Protein AF-A0A1Q3X3G1-F1 (afdb_monomer_lite)

Sequence (76 aa):
MSQIETGVKRPSQRTMKKICAAFELPESVLYILGMQDTDVPASKRDIYAMLFPSIQSLALQMVTAEHTKLLEGDVA

Secondary structure (DSSP, 8-state):
-HHHHTTSSPPPHHHHHHHHHHTT--HHHHHHHH--GGGS-GGGHHHHHHHHHHHHHHHHHHHHHHHHHHHTT---

Structure (mmCIF, N/CA/C/O backbone):
data_AF-A0A1Q3X3G1-F1
#
_entry.id   AF-A0A1Q3X3G1-F1
#
loop_
_atom_site.group_PDB
_atom_site.id
_atom_site.type_symbol
_atom_site.label_atom_id
_atom_site.label_alt_id
_atom_site.label_comp_id
_atom_site.label_asym_id
_atom_site.label_entity_id
_atom_site.label_seq_id
_atom_site.pdbx_PDB_ins_code
_atom_site.Cartn_x
_atom_site.Cartn_y
_atom_site.Cartn_z
_atom_site.occupancy
_atom_site.B_iso_or_equiv
_atom_site.auth_seq_id
_atom_site.auth_comp_id
_atom_site.auth_asym_id
_atom_site.auth_atom_id
_atom_site.pdbx_PDB_model_num
ATOM 1 N N . MET A 1 1 ? -9.959 15.494 1.395 1.00 61.28 1 MET A N 1
ATOM 2 C CA . MET A 1 1 ? -10.128 14.095 0.961 1.00 61.28 1 MET A CA 1
ATOM 3 C C . MET A 1 1 ? -10.182 14.023 -0.553 1.00 61.28 1 MET A C 1
ATOM 5 O O . MET A 1 1 ? -9.196 13.570 -1.103 1.00 61.28 1 MET A O 1
ATOM 9 N N . SER A 1 2 ? -11.173 14.635 -1.214 1.00 78.69 2 SER A N 1
ATOM 10 C CA . SER A 1 2 ? -11.314 14.645 -2.688 1.00 78.69 2 SER A CA 1
ATOM 11 C C . SER A 1 2 ? -10.006 14.795 -3.498 1.00 78.69 2 SER A C 1
ATOM 13 O O . SER A 1 2 ? -9.727 13.960 -4.342 1.00 78.69 2 SER A O 1
ATOM 15 N N . GLN A 1 3 ? -9.131 15.767 -3.204 1.00 81.69 3 GLN A N 1
ATOM 16 C CA . GLN A 1 3 ? -7.864 15.931 -3.953 1.00 81.69 3 GLN A CA 1
ATOM 17 C C . GLN A 1 3 ? -6.813 14.822 -3.722 1.00 81.69 3 GLN A C 1
ATOM 19 O O . GLN A 1 3 ? -5.892 14.678 -4.523 1.00 81.69 3 GLN A O 1
ATOM 24 N N . ILE A 1 4 ? -6.901 14.086 -2.610 1.00 79.62 4 ILE A N 1
ATOM 25 C CA . ILE A 1 4 ? -6.056 12.912 -2.331 1.00 79.62 4 ILE A CA 1
ATOM 26 C C . ILE A 1 4 ? -6.583 11.715 -3.125 1.00 79.62 4 ILE A C 1
ATOM 28 O O . ILE A 1 4 ? -5.805 11.031 -3.780 1.00 79.62 4 ILE A O 1
ATOM 32 N N . GLU A 1 5 ? -7.901 11.512 -3.116 1.00 76.62 5 GLU A N 1
ATOM 33 C CA . GLU A 1 5 ? -8.577 10.429 -3.843 1.00 76.62 5 GLU A CA 1
ATOM 34 C C . GLU A 1 5 ? -8.410 10.566 -5.361 1.00 76.62 5 GLU A C 1
ATOM 36 O O . GLU A 1 5 ? -8.212 9.573 -6.051 1.00 76.62 5 GLU A O 1
ATOM 41 N N . THR A 1 6 ? -8.400 11.795 -5.888 1.00 82.38 6 THR A N 1
ATOM 42 C CA . THR A 1 6 ? -8.153 12.056 -7.316 1.00 82.38 6 THR A CA 1
ATOM 43 C C . THR A 1 6 ? -6.668 12.073 -7.692 1.00 82.38 6 THR A C 1
ATOM 45 O O . THR A 1 6 ? -6.330 12.426 -8.820 1.00 82.38 6 THR A O 1
ATOM 48 N N . GLY A 1 7 ? -5.758 11.770 -6.758 1.00 76.50 7 GLY A N 1
ATOM 49 C CA . GLY A 1 7 ? -4.311 11.724 -7.005 1.00 76.50 7 GLY A CA 1
ATOM 50 C C . GLY A 1 7 ? -3.633 13.086 -7.210 1.00 76.50 7 GLY A C 1
ATOM 51 O O . GLY A 1 7 ? -2.425 13.141 -7.426 1.00 76.50 7 GLY A O 1
ATOM 52 N N . VAL A 1 8 ? -4.375 14.194 -7.096 1.00 81.06 8 VAL A N 1
ATOM 53 C CA . VAL A 1 8 ? -3.863 15.566 -7.287 1.00 81.06 8 VAL A CA 1
ATOM 54 C C . VAL A 1 8 ? -2.898 15.962 -6.172 1.00 81.06 8 VAL A C 1
ATOM 56 O O . VAL A 1 8 ? -1.951 16.717 -6.392 1.00 81.06 8 VAL A O 1
ATOM 59 N N . LYS A 1 9 ? -3.116 15.456 -4.956 1.00 84.06 9 LYS A N 1
ATOM 60 C CA . LYS A 1 9 ? -2.288 15.770 -3.796 1.00 84.06 9 LYS A CA 1
ATOM 61 C C . LYS A 1 9 ? -1.881 14.505 -3.065 1.00 84.06 9 LYS A C 1
ATOM 63 O O . LYS A 1 9 ? -2.727 13.793 -2.531 1.00 84.06 9 LYS A O 1
ATOM 68 N N . ARG A 1 10 ? -0.572 14.280 -2.935 1.00 83.06 10 ARG A N 1
ATOM 69 C CA . ARG A 1 10 ? -0.076 13.235 -2.038 1.00 83.06 10 ARG A CA 1
ATOM 70 C C . ARG A 1 10 ? -0.267 13.652 -0.574 1.00 83.06 10 ARG A C 1
ATOM 72 O O . ARG A 1 10 ? 0.076 14.782 -0.208 1.00 83.06 10 ARG A O 1
ATOM 79 N N . PRO A 1 11 ? -0.828 12.774 0.272 1.00 85.19 11 PRO A N 1
ATOM 80 C CA . PRO A 1 11 ? -0.971 13.050 1.691 1.00 85.19 11 PRO A CA 1
ATOM 81 C C . PRO A 1 11 ? 0.407 13.186 2.347 1.00 85.19 11 PRO A C 1
ATOM 83 O O . PRO A 1 11 ? 1.337 12.440 2.053 1.00 85.19 11 PRO A O 1
ATOM 86 N N . SER A 1 12 ? 0.538 14.156 3.253 1.00 90.00 12 SER A N 1
ATOM 87 C CA . SER A 1 12 ? 1.740 14.277 4.083 1.00 90.00 12 SER A CA 1
ATOM 88 C C . SER A 1 12 ? 1.822 13.122 5.082 1.00 90.00 12 SER A C 1
ATOM 90 O O . SER A 1 12 ? 0.792 12.548 5.438 1.00 90.00 12 SER A O 1
ATOM 92 N N . GLN A 1 13 ? 3.001 12.860 5.648 1.00 88.56 13 GLN A N 1
ATOM 93 C CA . GLN A 1 13 ? 3.138 11.799 6.651 1.00 88.56 13 GLN A CA 1
ATOM 94 C C . GLN A 1 13 ? 2.285 12.034 7.904 1.00 88.56 13 GLN A C 1
ATOM 96 O O . GLN A 1 13 ? 1.746 11.102 8.496 1.00 88.56 13 GLN A O 1
ATOM 101 N N . ARG A 1 14 ? 2.066 13.303 8.272 1.00 91.94 14 ARG A N 1
ATOM 102 C CA . ARG A 1 14 ? 1.123 13.673 9.337 1.00 91.94 14 ARG A CA 1
ATOM 103 C C . ARG A 1 14 ? -0.323 13.333 8.968 1.00 91.94 14 ARG A C 1
ATOM 105 O O . ARG A 1 14 ? -1.098 12.955 9.840 1.00 91.94 14 ARG A O 1
ATOM 112 N N . THR A 1 15 ? -0.698 13.504 7.703 1.00 90.12 15 THR A N 1
ATOM 113 C CA . THR A 1 15 ? -2.030 13.148 7.199 1.00 90.12 15 THR A CA 1
ATOM 114 C C . THR A 1 15 ? -2.207 11.633 7.172 1.00 90.12 15 THR A C 1
ATOM 116 O O . THR A 1 15 ? -3.227 11.160 7.656 1.00 90.12 15 THR A O 1
ATOM 119 N N . MET A 1 16 ? -1.201 10.886 6.704 1.00 91.06 16 MET A N 1
ATOM 120 C CA . MET A 1 16 ? -1.206 9.418 6.706 1.00 91.06 16 MET A CA 1
ATOM 121 C C . MET A 1 16 ? -1.421 8.852 8.106 1.00 91.06 16 MET A C 1
ATOM 123 O O . MET A 1 16 ? -2.328 8.055 8.301 1.00 91.06 16 MET A O 1
ATOM 127 N N . LYS A 1 17 ? -0.699 9.368 9.106 1.00 90.25 17 LYS A N 1
ATOM 128 C CA . LYS A 1 17 ? -0.903 9.003 10.517 1.00 90.25 17 LYS A CA 1
ATOM 129 C C . LYS A 1 17 ? -2.341 9.176 10.988 1.00 90.25 17 LYS A C 1
ATOM 131 O O . LYS A 1 17 ? -2.879 8.304 11.656 1.00 90.25 17 LYS A O 1
ATOM 136 N N . LYS A 1 18 ? -2.969 10.304 10.643 1.00 92.12 18 LYS A N 1
ATOM 137 C CA . LYS A 1 18 ? -4.366 10.572 11.012 1.00 92.12 18 LYS A CA 1
ATOM 138 C C . LYS A 1 18 ? -5.337 9.618 10.321 1.00 92.12 18 LYS A C 1
ATOM 140 O O . LYS A 1 18 ? -6.299 9.208 10.952 1.00 92.12 18 LYS A O 1
ATOM 145 N N . ILE A 1 19 ? -5.087 9.289 9.053 1.00 89.00 19 ILE A N 1
ATOM 146 C CA . ILE A 1 19 ? -5.898 8.336 8.286 1.00 89.00 19 ILE A CA 1
ATOM 147 C C . ILE A 1 19 ? -5.792 6.951 8.930 1.00 89.00 19 ILE A C 1
ATOM 149 O O . ILE A 1 19 ? -6.804 6.401 9.339 1.00 89.00 19 ILE A O 1
ATOM 153 N N . CYS A 1 20 ? -4.576 6.434 9.104 1.00 89.38 20 CYS A N 1
ATOM 154 C CA . CYS A 1 20 ? -4.338 5.119 9.697 1.00 89.38 20 CYS A CA 1
ATOM 155 C C . CYS A 1 20 ? -4.913 5.008 11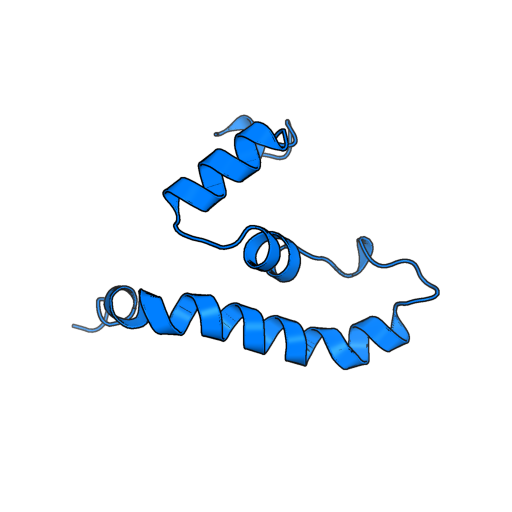.114 1.00 89.38 20 CYS A C 1
ATOM 157 O O . CYS A 1 20 ? -5.542 4.008 11.428 1.00 89.38 20 CYS A O 1
ATOM 159 N N . ALA A 1 21 ? -4.788 6.056 11.936 1.00 89.75 21 ALA A N 1
ATOM 160 C CA . ALA A 1 21 ? -5.401 6.088 13.263 1.00 89.75 21 ALA A CA 1
ATOM 161 C C . ALA A 1 21 ? -6.938 6.056 13.216 1.00 89.75 21 ALA A C 1
ATOM 163 O O . ALA A 1 21 ? -7.550 5.409 14.054 1.00 89.75 21 ALA A O 1
ATOM 164 N N . ALA A 1 22 ? -7.563 6.740 12.253 1.00 90.69 22 ALA A N 1
ATOM 165 C CA . ALA A 1 22 ? -9.021 6.766 12.119 1.00 90.69 22 ALA A CA 1
ATOM 166 C C . ALA A 1 22 ? -9.606 5.430 11.634 1.00 90.69 22 ALA A C 1
ATOM 168 O O . ALA A 1 22 ? -10.745 5.119 11.959 1.00 90.69 22 ALA A O 1
ATOM 169 N N . PHE A 1 23 ? -8.836 4.665 10.861 1.00 85.56 23 PHE A N 1
ATOM 170 C CA . PHE A 1 23 ? -9.211 3.326 10.404 1.00 85.56 23 PHE A CA 1
ATOM 171 C C . PHE A 1 23 ? -8.649 2.209 11.298 1.00 85.56 23 PHE A C 1
ATOM 173 O O . PHE A 1 23 ? -8.813 1.042 10.966 1.00 85.56 23 PHE A O 1
ATOM 180 N N . GLU A 1 24 ? -7.962 2.560 12.391 1.00 87.25 24 GLU A N 1
ATOM 181 C CA . GLU A 1 24 ? -7.330 1.612 13.321 1.00 87.25 24 GLU A CA 1
ATOM 182 C C . GLU A 1 24 ? -6.355 0.631 12.631 1.00 87.25 24 GLU A C 1
ATOM 184 O O . GLU A 1 24 ? -6.171 -0.512 13.036 1.00 87.25 24 GLU A O 1
ATOM 189 N N . LEU A 1 25 ? -5.672 1.108 11.585 1.00 84.75 25 LEU A N 1
ATOM 190 C CA . LEU A 1 25 ? -4.756 0.321 10.760 1.00 84.75 25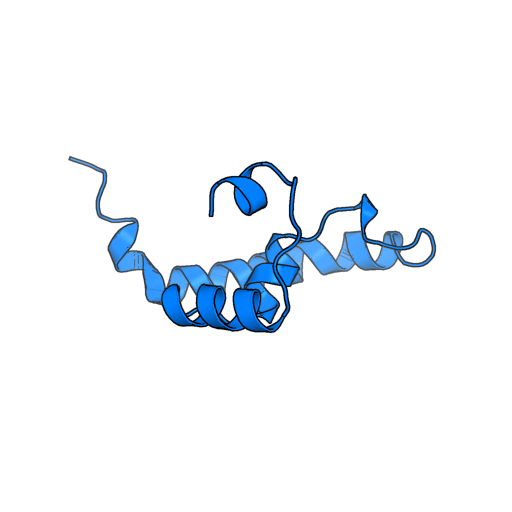 LEU A CA 1
ATOM 191 C C . LEU A 1 25 ? -3.298 0.634 11.120 1.00 84.75 25 LEU A C 1
ATOM 193 O O . LEU A 1 25 ? -2.929 1.809 11.246 1.00 84.75 25 LEU A O 1
ATOM 197 N N . PRO A 1 26 ? -2.401 -0.363 11.140 1.00 88.00 26 PRO A N 1
ATOM 198 C CA . PRO A 1 26 ? -0.970 -0.104 11.064 1.00 88.00 26 PRO A CA 1
ATOM 199 C C . PRO A 1 26 ? -0.593 0.563 9.729 1.00 88.00 26 PRO A C 1
ATOM 201 O O . PRO A 1 26 ? -1.005 0.109 8.661 1.00 88.00 26 PRO A O 1
ATOM 204 N N . GLU A 1 27 ? 0.259 1.599 9.761 1.00 88.62 27 GLU A N 1
ATOM 205 C CA . GLU A 1 27 ? 0.747 2.277 8.541 1.00 88.62 27 GLU A CA 1
ATOM 206 C C . GLU A 1 27 ? 1.376 1.290 7.541 1.00 88.62 27 GLU A C 1
ATOM 208 O O . GLU A 1 27 ? 1.173 1.410 6.334 1.00 88.62 27 GLU A O 1
ATOM 213 N N . SER A 1 28 ? 2.113 0.292 8.039 1.00 88.06 28 SER A N 1
ATOM 214 C CA . SER A 1 28 ? 2.778 -0.725 7.219 1.00 88.06 28 SER A CA 1
ATOM 215 C C . SER A 1 28 ? 1.804 -1.516 6.351 1.00 88.06 28 SER A C 1
ATOM 217 O O . SER A 1 28 ? 2.112 -1.776 5.193 1.00 88.06 28 SER A O 1
ATOM 219 N N . VAL A 1 29 ? 0.627 -1.856 6.878 1.00 88.94 29 VAL A N 1
ATOM 220 C CA . VAL A 1 29 ? -0.402 -2.599 6.143 1.00 88.94 29 VAL A CA 1
ATOM 221 C C . VAL A 1 29 ? -0.903 -1.776 4.962 1.00 88.94 29 VAL A C 1
ATOM 223 O O . VAL A 1 29 ? -0.960 -2.280 3.844 1.00 88.94 29 VAL A O 1
ATOM 226 N N . LEU A 1 30 ? -1.185 -0.489 5.181 1.00 87.44 30 LEU A N 1
ATOM 227 C CA . LEU A 1 30 ? -1.642 0.404 4.119 1.00 87.44 30 LEU A CA 1
ATOM 228 C C . LEU A 1 30 ? -0.594 0.552 3.007 1.00 87.44 30 LEU A C 1
ATOM 230 O O . LEU A 1 30 ? -0.943 0.536 1.829 1.00 87.44 30 LEU A O 1
ATOM 234 N N . TYR A 1 31 ? 0.689 0.655 3.366 1.00 88.62 31 TYR A N 1
ATOM 235 C CA . TYR A 1 31 ? 1.763 0.710 2.375 1.00 88.62 31 TYR A CA 1
ATOM 236 C C . TYR A 1 31 ? 1.919 -0.600 1.606 1.00 88.62 31 TYR A C 1
ATOM 238 O O . TYR A 1 31 ? 2.011 -0.556 0.387 1.00 88.62 31 TYR A O 1
ATOM 246 N N . ILE A 1 32 ? 1.906 -1.748 2.289 1.00 89.62 32 ILE A N 1
ATOM 247 C CA . ILE A 1 32 ? 2.034 -3.073 1.664 1.00 89.62 32 ILE A CA 1
ATOM 248 C C . ILE A 1 32 ? 0.899 -3.316 0.667 1.00 89.62 32 ILE A C 1
ATOM 250 O O . ILE A 1 32 ? 1.157 -3.721 -0.461 1.00 89.62 32 ILE A O 1
ATOM 254 N N . LEU A 1 33 ? -0.348 -3.041 1.059 1.00 86.38 33 LEU A N 1
ATOM 255 C CA . LEU A 1 33 ? -1.516 -3.253 0.199 1.00 86.38 33 LEU A CA 1
ATOM 256 C C . LEU A 1 33 ? -1.601 -2.241 -0.952 1.00 86.38 33 LEU A C 1
ATOM 258 O O . LEU A 1 33 ? -2.235 -2.521 -1.965 1.00 86.38 33 LEU A O 1
ATOM 262 N N . GLY A 1 34 ? -0.976 -1.073 -0.796 1.00 86.69 34 GLY A N 1
ATOM 263 C CA . GLY A 1 34 ? -0.908 -0.036 -1.821 1.00 86.69 34 GLY A CA 1
ATOM 264 C C . GLY A 1 34 ? 0.281 -0.151 -2.777 1.00 86.69 34 GLY A C 1
ATOM 265 O O . GLY A 1 34 ? 0.352 0.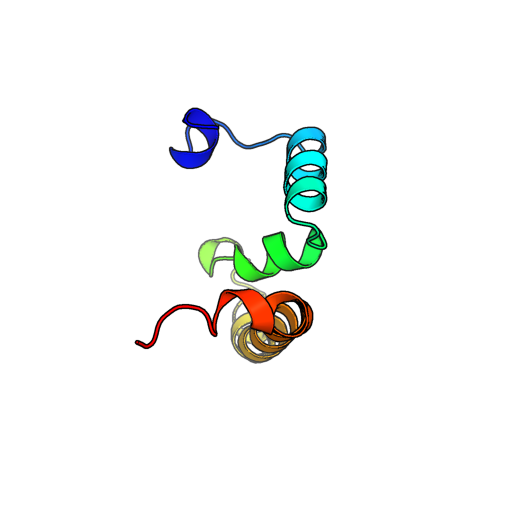645 -3.711 1.00 86.69 34 GLY A O 1
ATOM 266 N N . MET A 1 35 ? 1.216 -1.084 -2.553 1.00 89.00 35 MET A N 1
ATOM 267 C CA . MET A 1 35 ? 2.373 -1.268 -3.434 1.00 89.00 35 MET A CA 1
ATOM 268 C C . MET A 1 35 ? 1.951 -1.767 -4.818 1.00 89.00 35 MET A C 1
ATOM 270 O O . MET A 1 35 ? 1.141 -2.683 -4.949 1.00 89.00 35 MET A O 1
ATOM 274 N N . GLN A 1 36 ? 2.564 -1.196 -5.852 1.00 86.50 36 GLN A N 1
ATOM 275 C CA . GLN A 1 36 ? 2.441 -1.635 -7.239 1.00 86.50 36 GLN A CA 1
ATOM 276 C C . GLN A 1 36 ? 3.793 -2.138 -7.760 1.00 86.50 36 GLN A C 1
ATOM 278 O O . GLN A 1 36 ? 4.852 -1.722 -7.289 1.00 86.50 36 GLN A O 1
ATOM 283 N N . ASP A 1 37 ? 3.790 -2.977 -8.799 1.00 85.38 37 ASP A N 1
ATOM 284 C CA . ASP A 1 37 ? 5.027 -3.487 -9.424 1.00 85.38 37 ASP A CA 1
ATOM 285 C C . ASP A 1 37 ? 5.952 -2.366 -9.935 1.00 85.38 37 ASP A C 1
ATOM 287 O O . ASP A 1 37 ? 7.173 -2.528 -10.044 1.00 85.38 37 ASP A O 1
ATOM 291 N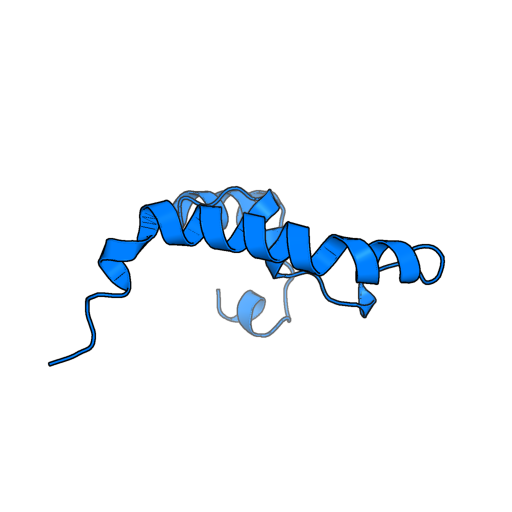 N . THR A 1 38 ? 5.374 -1.206 -10.253 1.00 88.56 38 THR A N 1
ATOM 292 C CA . THR A 1 38 ? 6.099 -0.001 -10.667 1.00 88.56 38 THR A CA 1
ATOM 293 C C . THR A 1 38 ? 6.892 0.649 -9.539 1.00 88.56 38 THR A C 1
ATOM 295 O O . THR A 1 38 ? 7.856 1.357 -9.825 1.00 88.56 38 THR A O 1
ATOM 298 N N . ASP A 1 39 ? 6.540 0.391 -8.278 1.00 87.56 39 ASP A N 1
ATOM 299 C CA . ASP A 1 39 ? 7.252 0.913 -7.106 1.00 87.56 39 ASP A CA 1
ATOM 300 C C . ASP A 1 39 ? 8.518 0.100 -6.783 1.00 87.56 39 ASP A C 1
ATOM 302 O O . ASP A 1 39 ? 9.342 0.507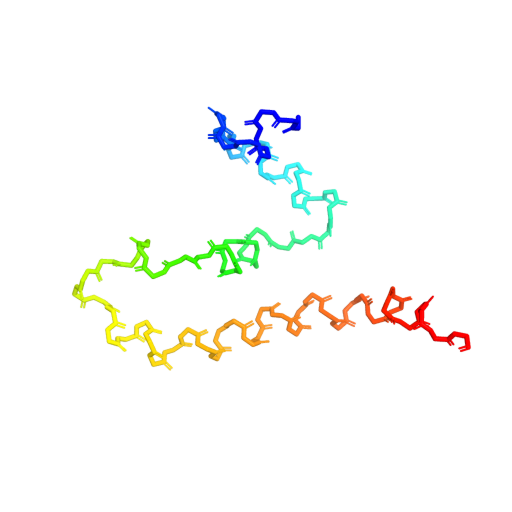 -5.960 1.00 87.56 39 ASP A O 1
ATOM 306 N N . VAL A 1 40 ? 8.700 -1.050 -7.442 1.00 89.88 40 VAL A N 1
ATOM 307 C CA . VAL A 1 40 ? 9.808 -1.975 -7.199 1.00 89.88 40 VAL A CA 1
ATOM 308 C C . VAL A 1 40 ? 10.928 -1.748 -8.223 1.00 89.88 40 VAL A C 1
ATOM 310 O O . VAL A 1 40 ? 10.712 -1.916 -9.430 1.00 89.88 40 VAL A O 1
ATOM 313 N N . PRO A 1 41 ? 12.160 -1.426 -7.776 1.00 93.81 41 PRO A N 1
ATOM 314 C CA . PRO A 1 41 ? 13.314 -1.324 -8.662 1.00 93.81 41 PRO A CA 1
ATOM 315 C C . PRO A 1 41 ? 13.536 -2.618 -9.448 1.00 93.81 41 PRO A C 1
ATOM 317 O O . PRO A 1 41 ? 13.417 -3.708 -8.888 1.00 93.81 41 PRO A O 1
ATOM 320 N N . ALA A 1 42 ? 13.933 -2.507 -10.720 1.00 92.00 42 ALA A N 1
ATOM 321 C CA . ALA A 1 42 ? 14.103 -3.662 -11.609 1.00 92.00 42 ALA A CA 1
ATOM 322 C C . ALA A 1 42 ? 14.998 -4.764 -11.010 1.00 92.00 42 ALA A C 1
ATOM 324 O O . ALA A 1 42 ? 14.670 -5.940 -11.109 1.00 92.00 42 ALA A O 1
ATOM 325 N N . SER A 1 43 ? 16.064 -4.382 -10.299 1.00 94.62 43 SER A N 1
ATOM 326 C CA . SER A 1 43 ? 16.996 -5.305 -9.635 1.00 94.62 43 SER A CA 1
ATOM 327 C C . SER A 1 43 ? 16.395 -6.124 -8.486 1.00 94.62 43 SER A C 1
ATOM 329 O O . SER A 1 43 ? 17.048 -7.036 -7.990 1.00 94.62 43 SER A O 1
ATOM 331 N N . LYS A 1 44 ? 15.181 -5.798 -8.029 1.00 92.94 44 LYS A N 1
ATOM 332 C CA . LYS A 1 44 ? 14.503 -6.455 -6.902 1.00 92.94 44 LYS A CA 1
ATOM 333 C C . LYS A 1 44 ? 13.187 -7.131 -7.293 1.00 92.94 44 LYS A C 1
ATOM 335 O O . LYS A 1 44 ? 12.535 -7.698 -6.419 1.00 92.94 44 LYS A O 1
ATOM 340 N N . ARG A 1 45 ? 12.791 -7.084 -8.571 1.00 91.38 45 ARG A N 1
ATOM 341 C CA . ARG A 1 45 ? 11.493 -7.605 -9.032 1.00 91.38 45 ARG A CA 1
ATOM 342 C C . ARG A 1 45 ? 11.348 -9.107 -8.845 1.00 91.38 45 ARG A C 1
ATOM 344 O O . ARG A 1 45 ? 10.297 -9.532 -8.392 1.00 91.38 45 ARG A O 1
ATOM 351 N N . ASP A 1 46 ? 12.395 -9.884 -9.101 1.00 92.62 46 ASP A N 1
ATOM 352 C CA . ASP A 1 46 ? 12.328 -11.345 -8.956 1.00 92.62 46 ASP A CA 1
ATOM 353 C C . ASP A 1 46 ? 12.077 -11.756 -7.499 1.00 92.62 46 ASP A C 1
ATOM 355 O O . ASP A 1 46 ? 11.226 -12.594 -7.204 1.00 92.62 46 ASP A O 1
ATOM 359 N N . ILE A 1 47 ? 12.771 -11.099 -6.564 1.00 93.19 47 ILE A N 1
ATOM 360 C CA . ILE A 1 47 ? 12.590 -11.311 -5.122 1.00 93.19 47 ILE A CA 1
ATOM 361 C C . ILE A 1 47 ? 11.196 -10.848 -4.690 1.00 93.19 47 ILE A C 1
ATOM 363 O O . ILE A 1 47 ? 10.524 -11.528 -3.918 1.00 93.19 47 ILE A O 1
ATOM 367 N N . TYR A 1 48 ? 10.750 -9.696 -5.192 1.00 91.81 48 TYR A N 1
ATOM 368 C CA . TYR A 1 48 ? 9.420 -9.176 -4.905 1.00 91.81 48 TYR A CA 1
ATOM 369 C C . TYR A 1 48 ? 8.323 -10.124 -5.400 1.00 91.81 48 TYR A C 1
ATOM 371 O O . TYR A 1 48 ? 7.459 -10.489 -4.614 1.00 91.81 48 TYR A O 1
ATOM 379 N N . ALA A 1 49 ? 8.394 -10.604 -6.642 1.00 91.19 49 ALA A N 1
ATOM 380 C CA . ALA A 1 49 ? 7.422 -11.537 -7.210 1.00 91.19 49 ALA A CA 1
ATOM 381 C C . ALA A 1 49 ? 7.334 -12.851 -6.415 1.00 91.19 49 ALA A C 1
ATOM 383 O O . ALA A 1 49 ? 6.260 -13.436 -6.299 1.00 91.19 49 ALA A O 1
ATOM 384 N N . MET A 1 50 ? 8.452 -13.292 -5.830 1.00 93.19 50 MET A N 1
ATOM 385 C CA . MET A 1 50 ? 8.496 -14.484 -4.985 1.00 93.19 50 MET A CA 1
ATOM 386 C C . MET A 1 50 ? 7.875 -14.262 -3.596 1.00 93.19 50 MET A C 1
ATOM 388 O O . MET A 1 50 ? 7.185 -15.141 -3.087 1.00 93.19 50 MET A O 1
ATOM 392 N N . LEU A 1 51 ? 8.140 -13.118 -2.955 1.00 91.69 51 LEU A N 1
ATOM 393 C CA . LEU A 1 51 ? 7.796 -12.892 -1.543 1.00 91.69 51 LEU A CA 1
ATOM 394 C C . LEU A 1 51 ? 6.489 -12.124 -1.336 1.00 91.69 51 LEU A C 1
ATOM 396 O O . LEU A 1 51 ? 5.791 -12.351 -0.345 1.00 91.69 51 LEU A O 1
ATOM 400 N N . PHE A 1 52 ? 6.167 -11.202 -2.242 1.00 91.69 52 PHE A N 1
ATOM 401 C CA . PHE A 1 52 ? 5.043 -10.284 -2.101 1.00 91.69 52 PHE A CA 1
ATOM 402 C C . PHE A 1 52 ? 3.696 -10.989 -1.899 1.00 91.69 52 PHE A C 1
ATOM 404 O O . PHE A 1 52 ? 2.990 -10.571 -0.983 1.00 91.69 52 PHE A O 1
ATOM 411 N N . PRO A 1 53 ? 3.348 -12.083 -2.613 1.00 91.25 53 PRO A N 1
ATOM 412 C CA . PRO A 1 53 ? 2.070 -12.766 -2.395 1.00 91.25 53 PRO A CA 1
ATOM 413 C C . PRO A 1 53 ? 1.874 -13.225 -0.941 1.00 91.25 53 PRO A C 1
ATOM 415 O O . PRO A 1 53 ? 0.802 -13.048 -0.362 1.00 91.25 53 PRO A O 1
ATOM 418 N N . SER A 1 54 ? 2.930 -13.752 -0.316 1.00 92.50 54 SER A N 1
ATOM 419 C CA . SER A 1 54 ? 2.903 -14.196 1.082 1.00 92.50 54 SER A CA 1
ATOM 420 C C . SER A 1 54 ? 2.779 -13.021 2.053 1.00 92.50 54 SER A C 1
ATOM 422 O O . SER A 1 54 ? 2.002 -13.078 3.006 1.00 92.50 54 SER A O 1
ATOM 424 N N . ILE A 1 55 ? 3.518 -11.935 1.801 1.00 90.69 55 ILE A N 1
ATOM 425 C CA . ILE A 1 55 ? 3.471 -10.713 2.619 1.00 90.69 55 ILE A CA 1
ATOM 426 C C . ILE A 1 55 ? 2.087 -10.058 2.527 1.00 90.69 55 ILE A C 1
ATOM 428 O O . ILE A 1 55 ? 1.521 -9.665 3.546 1.00 90.69 55 ILE A O 1
ATOM 432 N N . GLN A 1 56 ? 1.523 -9.976 1.323 1.00 89.56 56 GLN A N 1
ATOM 433 C CA . GLN A 1 56 ? 0.194 -9.429 1.074 1.00 89.56 56 GLN A CA 1
ATOM 434 C C . GLN A 1 56 ? -0.885 -10.262 1.770 1.00 89.56 56 GLN A C 1
ATOM 436 O O . GLN A 1 56 ? -1.752 -9.699 2.435 1.00 89.56 56 GLN A O 1
ATOM 441 N N . SER A 1 57 ? -0.812 -11.594 1.676 1.00 88.62 57 SER A N 1
ATOM 442 C CA . SER A 1 57 ? -1.741 -12.490 2.374 1.00 88.62 57 SER A CA 1
ATOM 443 C C . SER A 1 57 ? -1.705 -12.277 3.889 1.00 88.62 57 SER A C 1
ATOM 445 O O . SER A 1 57 ? -2.757 -12.211 4.521 1.00 88.62 57 SER A O 1
ATOM 447 N N . LEU A 1 58 ? -0.511 -12.138 4.474 1.00 88.06 58 LEU A N 1
ATOM 448 C CA . LEU A 1 58 ? -0.359 -11.866 5.904 1.00 88.06 58 LEU A CA 1
ATOM 449 C C . LEU A 1 58 ? -0.954 -10.502 6.283 1.00 88.06 58 LEU A C 1
ATOM 451 O O . LEU A 1 58 ? -1.693 -10.400 7.259 1.00 88.06 58 LEU A O 1
ATOM 455 N N . ALA A 1 59 ? -0.670 -9.463 5.494 1.00 87.50 59 ALA A N 1
ATOM 456 C CA . ALA A 1 59 ? -1.206 -8.125 5.722 1.00 87.50 59 ALA A CA 1
ATOM 457 C C . ALA A 1 59 ? -2.742 -8.100 5.650 1.00 87.50 59 ALA A C 1
ATOM 459 O O . ALA A 1 59 ? -3.376 -7.462 6.487 1.00 87.50 59 ALA A O 1
ATOM 460 N N . LEU A 1 60 ? -3.348 -8.828 4.704 1.00 85.19 60 LEU A N 1
ATOM 461 C CA . LEU A 1 60 ? -4.804 -8.969 4.615 1.00 85.19 60 LEU A CA 1
ATOM 462 C C . LEU A 1 60 ? -5.381 -9.666 5.848 1.00 85.19 60 LEU A C 1
ATOM 464 O O . LEU A 1 60 ? -6.348 -9.167 6.417 1.00 85.19 60 LEU A O 1
ATOM 468 N N . GLN A 1 61 ? -4.761 -10.757 6.306 1.00 84.44 61 GLN A N 1
ATOM 469 C CA . GLN A 1 61 ? -5.205 -11.474 7.505 1.00 84.44 61 GLN A CA 1
ATOM 470 C C . GLN A 1 61 ? -5.218 -10.585 8.753 1.00 84.44 61 GLN A C 1
ATOM 472 O O . GLN A 1 61 ? -6.141 -10.688 9.558 1.00 84.44 61 GLN A O 1
ATOM 477 N N . MET A 1 62 ? -4.241 -9.684 8.897 1.00 78.88 62 MET A N 1
ATOM 478 C CA . MET A 1 62 ? -4.188 -8.737 10.018 1.00 78.88 62 MET A CA 1
ATOM 479 C C . MET A 1 62 ? -5.375 -7.767 10.032 1.00 78.88 62 MET A C 1
ATOM 481 O O . MET A 1 62 ? -5.832 -7.392 11.105 1.00 78.88 62 MET A O 1
ATOM 485 N N . VAL A 1 63 ? -5.882 -7.374 8.861 1.00 77.25 63 VAL A N 1
ATOM 486 C CA . VAL A 1 63 ? -7.054 -6.490 8.753 1.00 77.25 63 VAL A CA 1
ATOM 487 C C . VAL A 1 63 ? -8.344 -7.288 8.912 1.00 77.25 63 VAL A C 1
ATOM 489 O O . VAL A 1 63 ? -9.261 -6.858 9.603 1.00 77.25 63 VAL A O 1
ATOM 492 N N . THR A 1 64 ? -8.436 -8.471 8.304 1.00 71.19 64 THR A N 1
ATOM 493 C CA . THR A 1 64 ? -9.669 -9.265 8.343 1.00 71.19 64 THR A CA 1
ATOM 494 C C . THR A 1 64 ? -9.920 -9.896 9.708 1.00 71.19 64 THR A C 1
ATOM 496 O O . THR A 1 64 ? -11.074 -9.997 10.101 1.00 71.19 64 THR A O 1
ATOM 499 N N . ALA A 1 65 ? -8.882 -10.291 10.455 1.00 60.03 65 ALA A N 1
ATOM 500 C CA . ALA A 1 65 ? -9.047 -10.966 11.747 1.00 60.03 65 ALA A CA 1
ATOM 501 C C . ALA A 1 65 ? -9.725 -10.090 12.821 1.00 60.03 65 ALA A C 1
ATOM 503 O O . ALA A 1 65 ? -10.435 -10.621 13.671 1.00 60.03 65 ALA A O 1
ATOM 504 N N . GLU A 1 66 ? -9.562 -8.765 12.757 1.00 55.25 66 GLU A N 1
ATOM 505 C CA . GLU A 1 66 ? -10.242 -7.805 13.644 1.00 55.25 66 GLU A CA 1
ATOM 506 C C . GLU A 1 66 ? -11.602 -7.339 13.066 1.00 55.25 66 GLU A C 1
ATOM 508 O O . GLU A 1 66 ? -12.519 -7.004 13.816 1.00 55.25 66 GLU A O 1
ATOM 513 N N . HIS A 1 67 ? -11.786 -7.385 11.736 1.00 53.06 67 HIS A N 1
ATOM 514 C CA . HIS A 1 67 ? -12.958 -6.830 11.037 1.00 53.06 67 HIS A CA 1
ATOM 515 C C . HIS A 1 67 ? -13.976 -7.850 10.485 1.00 53.06 67 HIS A C 1
ATOM 517 O O . HIS A 1 67 ? -14.930 -7.430 9.828 1.00 53.06 67 HIS A O 1
ATOM 523 N N . THR A 1 68 ? -13.875 -9.157 10.774 1.00 47.44 68 THR A N 1
ATOM 524 C CA . THR A 1 68 ? -14.867 -10.172 10.331 1.00 47.44 68 THR A CA 1
ATOM 525 C C . THR A 1 68 ? -16.319 -9.798 10.677 1.00 47.44 68 THR A C 1
ATOM 527 O O . THR A 1 68 ? -17.228 -10.092 9.907 1.00 47.44 68 THR A O 1
ATOM 530 N N . LYS A 1 69 ? -16.556 -9.030 11.753 1.00 46.44 69 LYS A N 1
ATOM 531 C CA . LYS A 1 69 ? -17.902 -8.531 12.108 1.00 46.44 69 LYS A CA 1
ATOM 532 C C . LYS A 1 69 ? -18.521 -7.544 11.102 1.00 46.44 69 LYS A C 1
ATOM 534 O O . LYS A 1 69 ? -19.714 -7.288 11.196 1.00 46.44 69 LYS A O 1
ATOM 539 N N . LEU A 1 70 ? -17.747 -6.973 10.174 1.00 49.62 70 LEU A N 1
ATOM 540 C CA . LEU A 1 70 ? -18.242 -6.039 9.150 1.00 49.62 70 LEU A CA 1
ATOM 541 C C . LEU A 1 70 ? -18.573 -6.722 7.814 1.00 49.62 70 LEU A C 1
ATOM 543 O O . LEU A 1 70 ? -19.318 -6.151 7.025 1.00 49.62 70 LEU A O 1
ATOM 547 N N . LEU A 1 71 ? -18.039 -7.922 7.555 1.00 49.47 71 LEU A N 1
ATOM 548 C CA . LEU A 1 71 ? -18.259 -8.656 6.299 1.00 49.47 71 LEU A CA 1
ATOM 549 C C . LEU A 1 71 ? -19.374 -9.710 6.402 1.00 49.47 71 LEU A C 1
ATOM 551 O O . LEU A 1 71 ? -19.900 -10.134 5.379 1.00 49.47 71 LEU A O 1
ATOM 555 N N . GLU A 1 72 ? -19.802 -10.077 7.613 1.00 47.72 72 GLU A N 1
ATOM 556 C CA . GLU A 1 72 ? -20.986 -10.928 7.852 1.00 47.72 72 GLU A CA 1
ATOM 557 C C . GLU A 1 72 ? -22.317 -10.140 7.806 1.00 47.72 72 GLU A C 1
ATOM 559 O O . GLU A 1 72 ? -23.347 -10.609 8.285 1.00 47.72 72 GLU A O 1
ATOM 564 N N . GLY A 1 73 ? -22.299 -8.925 7.248 1.00 48.69 73 GLY A N 1
ATOM 565 C CA . GLY A 1 73 ? -23.442 -8.014 7.185 1.00 48.69 73 GLY A CA 1
ATOM 566 C C . GLY A 1 73 ? -24.191 -7.959 5.853 1.00 48.69 73 GLY A C 1
ATOM 567 O O . GLY A 1 73 ? -25.091 -7.140 5.755 1.00 48.69 73 GLY A O 1
ATOM 568 N N . ASP A 1 74 ? -23.858 -8.788 4.857 1.00 47.03 74 ASP A N 1
ATOM 569 C CA . ASP A 1 74 ? -24.566 -8.816 3.565 1.00 47.03 74 ASP A CA 1
ATOM 570 C C . ASP A 1 74 ? -24.733 -10.249 3.027 1.00 47.03 74 ASP A C 1
ATOM 572 O O . ASP A 1 74 ? -24.162 -10.630 2.007 1.00 47.03 74 ASP A O 1
ATOM 576 N N . VAL A 1 75 ? -25.564 -11.050 3.698 1.00 40.16 75 VAL A N 1
ATOM 577 C CA . VAL A 1 75 ? -26.438 -12.009 3.001 1.00 40.16 75 VAL A CA 1
ATOM 578 C C . VAL A 1 75 ? -27.731 -12.162 3.803 1.00 40.16 75 VAL A C 1
ATOM 580 O O . VAL A 1 75 ? -27.760 -12.823 4.842 1.00 40.16 75 VAL A O 1
ATOM 583 N N . ALA A 1 76 ? -28.776 -11.479 3.333 1.00 37.09 76 ALA A N 1
ATOM 584 C CA . ALA A 1 76 ? -30.167 -11.795 3.643 1.00 37.09 76 ALA A CA 1
ATOM 585 C C . ALA A 1 76 ? -30.619 -13.037 2.861 1.00 37.09 76 ALA A C 1
ATOM 587 O O . ALA A 1 76 ? -30.089 -13.247 1.742 1.00 37.09 76 ALA A O 1
#

Radius of 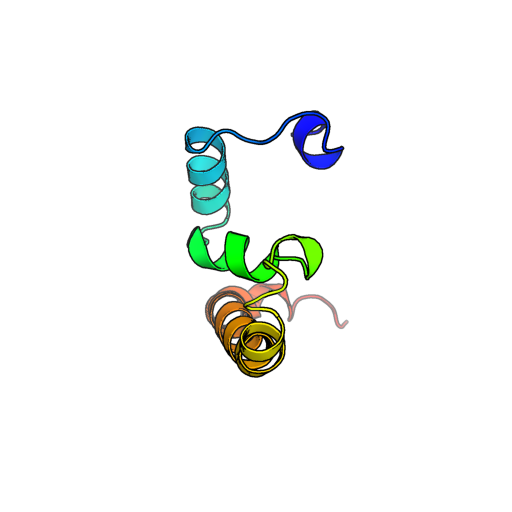gyration: 15.33 Å; chains: 1; bounding box: 47×30×25 Å

Foldseek 3Di:
DVCCVVVVDPDDPVRLVVVCVVLVHDSVLVPLLPDDLVVDDPVCSVVCVVCSVVVNVVSVCVSCVVVVVVVVPDDD

pLDDT: mean 81.01, std 15.23, range [37.09, 94.62]